Protein AF-A0A450TQL6-F1 (afdb_monomer_lite)

Radius of gyration: 13.61 Å; chains: 1; bounding box: 18×36×24 Å

Sequence (39 aa):
MLFTPTKVAFGRHETFALRYSWLTKGFEAVAKDPSIFTS

Secondary structure (DSSP, 8-state):
----TTT---STTTTPPP-HHHHHHHHHHHHH-TTTT--

InterPro domains:
  IPR025248 Domain of unknown function DUF4007 [PF13182] (10-38)

pLDDT: mean 91.75, std 8.36, range [58.09, 98.19]

Structure (mmCIF, N/CA/C/O backbone):
data_AF-A0A450TQL6-F1
#
_entry.id   AF-A0A450TQL6-F1
#
loop_
_atom_site.group_PDB
_atom_site.id
_atom_site.type_symbol
_atom_site.label_atom_id
_atom_site.label_alt_id
_atom_site.label_comp_id
_atom_site.label_asym_id
_atom_site.label_entity_id
_atom_site.label_seq_id
_atom_site.pdbx_PDB_ins_code
_atom_site.Cartn_x
_atom_site.Cartn_y
_atom_site.Cartn_z
_atom_site.occupancy
_atom_site.B_iso_or_equiv
_atom_site.auth_seq_id
_atom_site.auth_comp_id
_atom_site.auth_asym_id
_atom_site.auth_atom_id
_atom_site.pdbx_PDB_model_num
ATOM 1 N N . MET A 1 1 ? -7.268 25.970 -12.179 1.00 58.09 1 MET A N 1
ATOM 2 C CA . MET A 1 1 ? -6.910 24.533 -12.216 1.00 58.09 1 MET A CA 1
ATOM 3 C C . MET A 1 1 ? -7.946 23.768 -11.402 1.00 58.09 1 MET A C 1
ATOM 5 O O . MET A 1 1 ? -8.226 2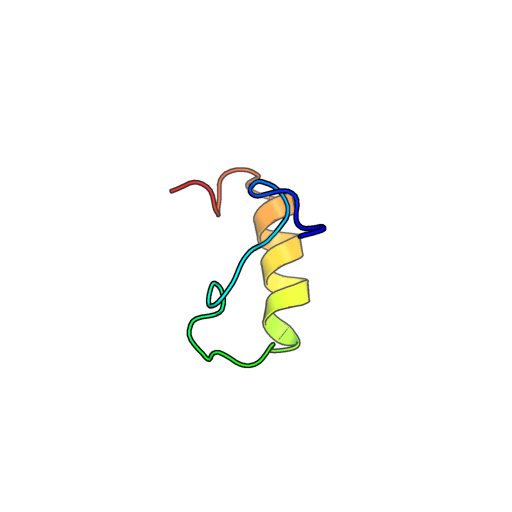4.191 -10.290 1.00 58.09 1 MET A O 1
ATOM 9 N N . LEU A 1 2 ? -8.564 22.723 -11.962 1.00 77.62 2 LEU A N 1
ATOM 10 C CA . LEU A 1 2 ? -9.746 22.041 -11.403 1.00 77.62 2 LEU A CA 1
ATOM 11 C C . LEU A 1 2 ? -9.366 20.807 -10.556 1.00 77.62 2 LEU A C 1
ATOM 13 O O . LEU A 1 2 ? -9.891 19.722 -10.772 1.00 77.62 2 LEU A O 1
ATOM 17 N N . PHE A 1 3 ? -8.423 20.934 -9.620 1.00 81.19 3 PHE A N 1
ATOM 18 C CA . PHE A 1 3 ? -8.074 19.827 -8.720 1.00 81.19 3 PHE A CA 1
ATOM 19 C C . PHE A 1 3 ? -8.347 20.217 -7.273 1.00 81.19 3 PHE A C 1
ATOM 21 O O . PHE A 1 3 ? -7.890 21.258 -6.809 1.00 81.19 3 PHE A O 1
ATOM 28 N N . THR A 1 4 ? -9.096 19.376 -6.559 1.00 85.69 4 THR A N 1
ATOM 29 C CA . THR A 1 4 ? -9.278 19.497 -5.110 1.00 85.69 4 THR A CA 1
ATOM 30 C C . THR A 1 4 ? -8.061 18.869 -4.421 1.00 85.69 4 THR A C 1
ATOM 32 O O . THR A 1 4 ? -7.895 17.652 -4.539 1.00 85.69 4 THR A O 1
ATOM 35 N N . PRO A 1 5 ? -7.224 19.635 -3.692 1.00 77.81 5 PRO A N 1
ATOM 36 C CA . PRO A 1 5 ? -5.970 19.131 -3.118 1.00 77.81 5 PRO A CA 1
ATOM 37 C C . PRO A 1 5 ? -6.135 17.896 -2.222 1.00 77.81 5 PRO A C 1
ATOM 39 O O . PRO A 1 5 ? -5.252 17.054 -2.161 1.00 77.81 5 PRO A O 1
ATOM 42 N N . THR A 1 6 ? -7.287 17.752 -1.565 1.00 85.00 6 THR A N 1
ATOM 43 C CA . THR A 1 6 ? -7.593 16.632 -0.660 1.00 85.00 6 THR A CA 1
ATOM 44 C C . THR A 1 6 ? -8.111 15.375 -1.361 1.00 85.00 6 THR A C 1
ATOM 46 O O . THR A 1 6 ? -8.262 14.341 -0.718 1.00 85.00 6 THR A O 1
ATOM 49 N N . LYS A 1 7 ? -8.410 15.443 -2.663 1.00 85.69 7 LYS A N 1
ATOM 50 C CA . LYS A 1 7 ? -8.948 14.319 -3.453 1.00 85.69 7 LYS A CA 1
ATOM 51 C C . LYS A 1 7 ? -8.002 13.861 -4.559 1.00 85.69 7 LYS A C 1
ATOM 53 O O . LYS A 1 7 ? -8.351 12.972 -5.330 1.00 85.69 7 LYS A O 1
ATOM 58 N N . VAL A 1 8 ? -6.827 14.476 -4.654 1.00 89.25 8 VAL A N 1
ATOM 59 C CA . VAL A 1 8 ? -5.809 14.134 -5.640 1.00 89.25 8 VAL A CA 1
ATOM 60 C C . VAL A 1 8 ? -4.604 13.527 -4.935 1.00 89.25 8 VAL A C 1
ATOM 62 O O . VAL A 1 8 ? -4.173 14.000 -3.887 1.00 89.25 8 VAL A O 1
ATOM 65 N N . ALA A 1 9 ? -4.069 12.456 -5.508 1.00 86.06 9 ALA A N 1
ATOM 66 C CA . ALA A 1 9 ? -2.891 11.783 -5.000 1.00 86.06 9 ALA A CA 1
ATOM 67 C C . ALA A 1 9 ? -2.017 11.333 -6.170 1.00 86.06 9 ALA A C 1
ATOM 69 O O . ALA A 1 9 ? -2.508 10.731 -7.122 1.00 86.06 9 ALA A O 1
ATOM 70 N N . PHE A 1 10 ? -0.719 11.603 -6.073 1.00 89.19 10 PHE A N 1
ATOM 71 C CA . PHE A 1 10 ? 0.285 11.192 -7.051 1.00 89.19 10 PHE A CA 1
ATOM 72 C C . PHE A 1 10 ? 1.306 10.282 -6.365 1.00 89.19 10 PHE A C 1
ATOM 74 O O . PHE A 1 10 ? 1.617 10.478 -5.193 1.00 89.19 10 PHE A O 1
ATOM 81 N N . GLY A 1 11 ? 1.803 9.264 -7.070 1.00 89.81 11 GLY A N 1
ATOM 82 C CA . GLY A 1 11 ? 2.935 8.443 -6.616 1.00 89.81 11 GLY A CA 1
ATOM 83 C C . GLY A 1 11 ? 2.706 7.530 -5.402 1.00 89.81 11 GLY A C 1
ATOM 84 O O . GLY A 1 11 ? 3.633 6.832 -5.015 1.00 89.81 11 GLY A O 1
ATOM 85 N N . ARG A 1 12 ? 1.497 7.458 -4.820 1.00 90.81 12 ARG A N 1
ATOM 86 C CA . ARG A 1 12 ? 1.215 6.658 -3.602 1.00 90.81 12 ARG A CA 1
ATOM 87 C C . ARG A 1 12 ? 1.452 5.153 -3.735 1.00 90.81 12 ARG A C 1
ATOM 89 O O . ARG A 1 12 ? 1.540 4.469 -2.728 1.00 90.81 12 ARG A O 1
ATOM 96 N N . HIS A 1 13 ? 1.489 4.633 -4.957 1.00 93.25 13 HIS A N 1
ATOM 97 C CA . HIS A 1 13 ? 1.760 3.221 -5.209 1.00 93.25 13 HIS A CA 1
ATOM 98 C C . HIS A 1 13 ? 3.256 2.939 -5.409 1.00 93.25 13 HIS A C 1
ATOM 100 O O . HIS A 1 13 ? 3.592 1.811 -5.734 1.00 93.25 13 HIS A O 1
ATOM 106 N N . GLU A 1 14 ? 4.141 3.938 -5.267 1.00 94.19 14 GLU A N 1
ATOM 107 C CA . GLU A 1 14 ? 5.606 3.784 -5.297 1.00 94.19 14 GLU A CA 1
ATOM 108 C C . GLU A 1 14 ? 6.109 2.889 -6.444 1.00 94.19 14 GLU A C 1
ATOM 110 O O . GLU A 1 14 ? 6.951 2.019 -6.260 1.00 94.19 14 GLU A O 1
ATOM 115 N N . THR A 1 15 ? 5.560 3.068 -7.653 1.00 95.12 15 THR A N 1
ATOM 116 C CA . THR A 1 15 ? 5.838 2.259 -8.865 1.00 95.12 15 THR A CA 1
ATOM 117 C C . THR A 1 15 ? 5.396 0.790 -8.821 1.00 95.12 15 THR A C 1
ATOM 119 O O . THR A 1 15 ? 5.475 0.100 -9.838 1.00 95.12 15 THR A O 1
ATOM 122 N N . PHE A 1 16 ? 4.831 0.309 -7.712 1.00 95.31 16 PHE A N 1
ATOM 123 C CA . PHE A 1 16 ? 4.215 -1.010 -7.660 1.00 95.31 16 PHE A CA 1
ATOM 124 C C . PHE A 1 16 ? 2.999 -1.075 -8.587 1.00 95.31 16 PHE A C 1
ATOM 126 O O . PHE A 1 16 ? 2.048 -0.301 -8.459 1.00 95.31 16 PHE A O 1
ATOM 133 N N . ALA A 1 17 ? 3.025 -2.032 -9.515 1.00 95.06 17 ALA A N 1
ATOM 134 C CA . ALA A 1 17 ? 1.853 -2.407 -10.292 1.00 95.06 17 ALA A CA 1
ATOM 135 C C . ALA A 1 17 ? 0.830 -3.121 -9.397 1.00 95.06 17 ALA A C 1
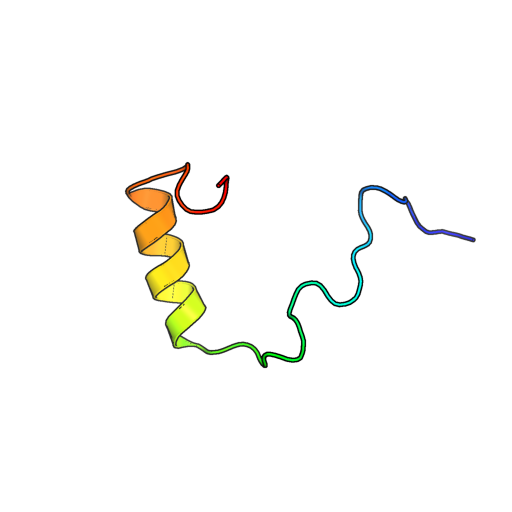ATOM 137 O O . ALA A 1 17 ? 1.200 -3.880 -8.494 1.00 95.06 17 ALA A O 1
ATOM 138 N N . LEU A 1 18 ? -0.458 -2.907 -9.673 1.00 94.00 18 LEU A N 1
ATOM 139 C CA . LEU A 1 18 ? -1.541 -3.564 -8.948 1.00 94.00 18 LEU A CA 1
ATOM 140 C C . LEU A 1 18 ? -1.436 -5.086 -9.095 1.00 94.00 18 LEU A C 1
ATOM 142 O O . LEU A 1 18 ? -1.397 -5.617 -10.205 1.00 94.00 18 LEU A O 1
ATOM 146 N N . ARG A 1 19 ? -1.435 -5.797 -7.965 1.00 96.38 19 ARG A N 1
ATOM 147 C CA . ARG A 1 19 ? -1.426 -7.263 -7.934 1.00 96.38 19 ARG A CA 1
ATOM 148 C C . ARG A 1 19 ? -2.804 -7.769 -7.544 1.00 96.38 19 ARG A C 1
ATOM 150 O O . ARG A 1 19 ? -3.330 -7.361 -6.514 1.00 96.38 19 ARG A O 1
ATOM 157 N N . TYR A 1 20 ? -3.351 -8.711 -8.309 1.00 96.69 20 TYR A N 1
ATOM 158 C CA . TYR A 1 20 ? -4.667 -9.300 -8.029 1.00 96.69 20 TYR A CA 1
ATOM 159 C C . TYR A 1 20 ? -4.793 -9.805 -6.580 1.00 96.69 20 TYR A C 1
ATOM 161 O O . TYR A 1 20 ? -5.768 -9.515 -5.894 1.00 96.69 20 TYR A O 1
ATOM 169 N N . SER A 1 21 ? -3.752 -10.468 -6.069 1.00 97.25 21 SER A N 1
ATOM 170 C CA . SER A 1 21 ? -3.734 -11.001 -4.702 1.00 97.25 21 SER A CA 1
ATOM 171 C C . SER A 1 21 ? -3.757 -9.937 -3.600 1.00 97.25 21 SER A C 1
ATOM 173 O O . SER A 1 21 ? -4.025 -10.276 -2.452 1.00 97.25 21 SER A O 1
ATOM 175 N N . TRP A 1 22 ? -3.464 -8.668 -3.897 1.00 97.25 22 TRP A N 1
ATOM 176 C CA . TRP A 1 22 ? -3.579 -7.587 -2.913 1.00 97.25 22 TRP A CA 1
ATOM 177 C C . TRP A 1 22 ? -5.032 -7.214 -2.633 1.00 97.25 22 TRP A C 1
ATOM 179 O O . TRP A 1 22 ? -5.330 -6.814 -1.514 1.00 97.25 22 TRP A O 1
ATOM 189 N N . LEU A 1 23 ? -5.935 -7.388 -3.603 1.00 96.75 23 LEU A N 1
ATOM 190 C CA . LEU A 1 23 ? -7.344 -7.026 -3.442 1.00 96.75 23 LEU A CA 1
ATOM 191 C C . LEU A 1 23 ? -8.035 -7.922 -2.413 1.00 96.75 23 LEU A C 1
ATOM 193 O O . LEU A 1 23 ? -8.595 -7.423 -1.442 1.00 96.75 23 LEU A O 1
ATOM 197 N N . THR A 1 24 ? -7.950 -9.243 -2.589 1.00 97.50 24 THR A N 1
ATOM 198 C CA . THR A 1 24 ? -8.605 -10.201 -1.685 1.00 97.50 24 THR A CA 1
ATOM 199 C C . THR A 1 24 ? -7.976 -10.178 -0.298 1.00 97.50 24 THR A C 1
ATOM 201 O O . THR A 1 24 ? -8.682 -10.012 0.692 1.00 97.50 24 THR A O 1
ATOM 204 N N . LYS A 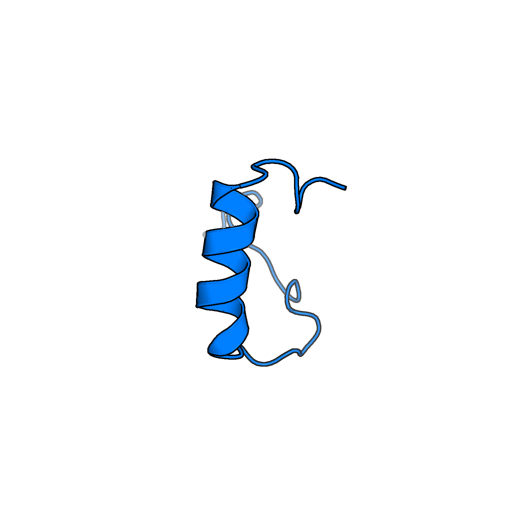1 25 ? -6.640 -10.230 -0.219 1.00 97.56 25 LYS A N 1
ATOM 205 C CA . LYS A 1 25 ? -5.928 -10.181 1.066 1.00 97.56 25 LYS A CA 1
ATOM 206 C C . LYS A 1 25 ? -6.137 -8.859 1.799 1.00 97.56 25 LYS A C 1
ATOM 208 O O . LYS A 1 25 ? -6.289 -8.862 3.013 1.00 97.56 25 LYS A O 1
ATOM 213 N N . GLY A 1 26 ? -6.131 -7.738 1.078 1.00 96.81 26 GLY A N 1
ATOM 214 C CA . GLY A 1 26 ? -6.362 -6.419 1.662 1.00 96.81 26 GLY A CA 1
ATOM 215 C C . GLY A 1 26 ? -7.782 -6.276 2.205 1.00 96.81 26 GLY A C 1
ATOM 216 O O . GLY A 1 26 ? -7.957 -5.774 3.312 1.00 96.81 26 GLY A O 1
ATOM 217 N N . PHE A 1 27 ? -8.780 -6.771 1.467 1.00 97.69 27 PHE A N 1
ATOM 218 C CA . PHE A 1 27 ? -10.170 -6.783 1.920 1.00 97.69 27 PHE A CA 1
ATOM 219 C C . PHE A 1 27 ? -10.363 -7.647 3.172 1.00 97.69 27 PHE A C 1
ATOM 221 O O . PHE A 1 27 ? -10.917 -7.177 4.161 1.00 97.69 27 PHE A O 1
ATOM 228 N N . GLU A 1 28 ? -9.872 -8.887 3.165 1.00 98.19 28 GLU A N 1
ATOM 229 C CA . GLU A 1 28 ? -9.972 -9.776 4.329 1.00 98.19 28 GLU A CA 1
ATOM 230 C C . GLU A 1 28 ? -9.255 -9.196 5.556 1.00 98.19 28 GLU A C 1
ATOM 232 O O . GLU A 1 28 ? -9.781 -9.253 6.668 1.00 98.19 28 GLU A O 1
ATOM 237 N N . ALA A 1 29 ? -8.077 -8.593 5.356 1.00 98.00 29 ALA A N 1
ATOM 238 C CA . ALA A 1 29 ? -7.323 -7.954 6.427 1.00 98.00 29 ALA A CA 1
ATOM 239 C C . ALA A 1 29 ? -8.088 -6.771 7.036 1.00 98.00 29 ALA A C 1
ATOM 241 O O . ALA A 1 29 ? -8.218 -6.719 8.256 1.00 98.00 29 ALA A O 1
ATOM 242 N N . VAL A 1 30 ? -8.648 -5.873 6.215 1.00 97.94 30 VAL A N 1
ATOM 243 C CA . VAL A 1 30 ? -9.391 -4.703 6.720 1.00 97.94 30 VAL A CA 1
ATOM 244 C C . VAL A 1 30 ? -10.718 -5.092 7.373 1.00 97.94 30 VAL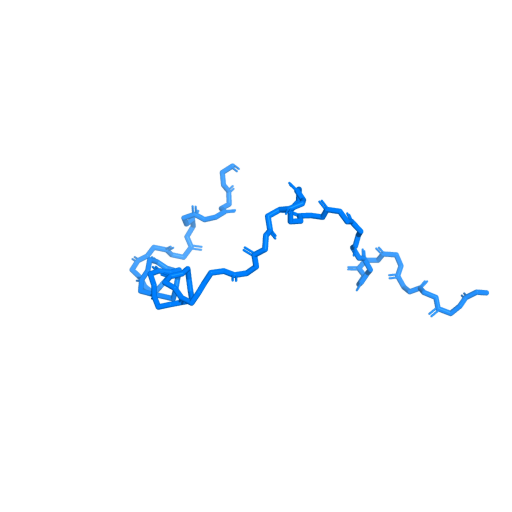 A C 1
ATOM 246 O O . VAL A 1 30 ? -11.151 -4.446 8.324 1.00 97.94 30 VAL A O 1
ATOM 249 N N . ALA A 1 31 ? -11.359 -6.162 6.890 1.00 97.94 31 ALA A N 1
ATOM 250 C CA . ALA A 1 31 ? -12.579 -6.697 7.486 1.00 97.94 31 ALA A CA 1
ATOM 251 C C . ALA A 1 31 ? -12.328 -7.268 8.892 1.00 97.94 31 ALA A C 1
ATOM 253 O O . ALA A 1 31 ? -13.210 -7.205 9.748 1.00 97.94 31 ALA A O 1
ATOM 254 N N . LYS A 1 32 ? -11.132 -7.822 9.132 1.00 98.12 32 LYS A N 1
ATOM 255 C CA . LYS A 1 32 ? -10.717 -8.355 10.436 1.00 98.12 32 LYS A CA 1
ATOM 256 C C . LYS A 1 32 ? -10.162 -7.274 11.366 1.00 98.12 32 LYS A C 1
ATOM 258 O O . LYS A 1 32 ? -10.421 -7.319 12.565 1.00 98.12 32 LYS A O 1
ATOM 263 N N . ASP A 1 33 ? -9.391 -6.341 10.822 1.00 97.81 33 ASP A N 1
ATOM 264 C CA . ASP A 1 33 ? -8.767 -5.239 11.545 1.00 97.81 33 ASP A CA 1
ATOM 265 C C . ASP A 1 33 ? -8.898 -3.937 10.734 1.00 97.81 33 ASP A C 1
ATOM 267 O O . ASP A 1 33 ? -8.105 -3.686 9.821 1.00 97.81 33 ASP A O 1
ATOM 271 N N . PRO A 1 34 ? -9.870 -3.073 11.080 1.00 97.06 34 PRO A N 1
ATOM 272 C CA . PRO A 1 34 ? -10.062 -1.791 10.406 1.00 97.06 34 PRO A CA 1
ATOM 273 C C . PRO A 1 34 ? -8.860 -0.837 10.495 1.00 97.06 34 PRO A C 1
ATOM 275 O O . PRO A 1 34 ? -8.790 0.116 9.719 1.00 97.06 34 PRO A O 1
ATOM 278 N N . SER A 1 35 ? -7.927 -1.068 11.427 1.00 97.00 35 SER A N 1
ATOM 279 C CA . SER A 1 35 ? -6.755 -0.218 11.677 1.00 97.00 35 SER A CA 1
ATOM 280 C C . SER A 1 35 ? -5.466 -0.705 11.005 1.00 97.00 35 SER A C 1
ATOM 282 O O . SER A 1 35 ? -4.432 -0.042 11.092 1.00 97.00 35 SER A O 1
ATOM 284 N N . ILE A 1 36 ? -5.519 -1.816 10.261 1.00 96.06 36 ILE A N 1
ATOM 285 C CA . ILE A 1 36 ? -4.339 -2.474 9.673 1.00 96.06 36 ILE A C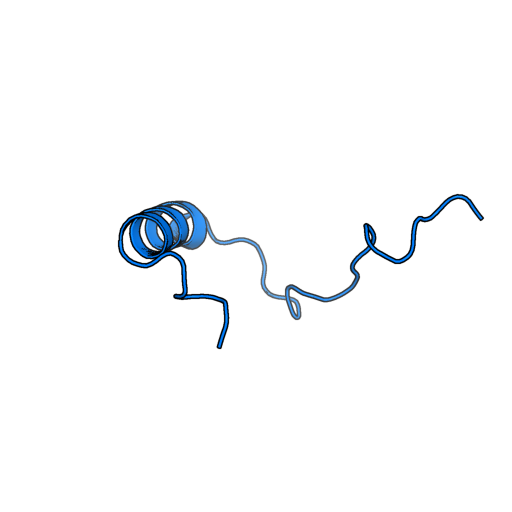A 1
ATOM 286 C C . ILE A 1 36 ? -3.512 -1.580 8.724 1.00 96.06 36 ILE A C 1
ATOM 288 O O . ILE A 1 36 ? -2.338 -1.853 8.479 1.00 96.06 36 ILE A O 1
ATOM 292 N N . PHE A 1 37 ? -4.109 -0.506 8.192 1.00 95.19 37 PHE A N 1
ATOM 293 C CA . PHE A 1 37 ? -3.467 0.453 7.280 1.00 95.19 37 PHE A CA 1
ATOM 294 C C . PHE A 1 37 ? -3.255 1.855 7.884 1.00 95.19 37 PHE A C 1
ATOM 296 O O . PHE A 1 37 ? -2.915 2.776 7.143 1.00 95.19 37 PHE A O 1
ATOM 303 N N . THR A 1 38 ? -3.495 2.0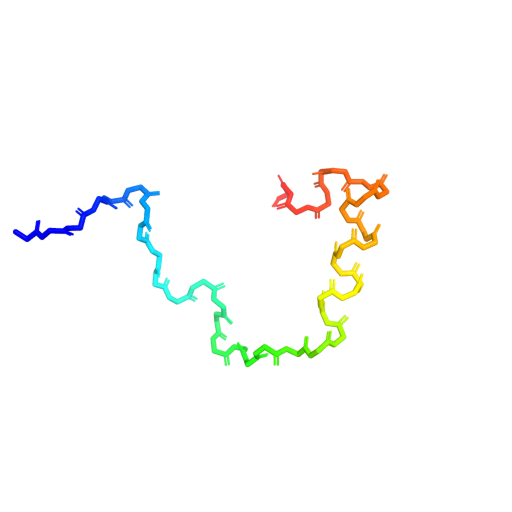53 9.186 1.00 93.19 38 THR A N 1
ATOM 304 C CA . THR A 1 38 ? -3.435 3.379 9.844 1.00 93.19 38 THR A CA 1
ATOM 305 C C . THR A 1 38 ? -2.183 3.620 10.699 1.00 93.19 38 THR A C 1
ATOM 307 O O . THR A 1 38 ? -2.163 4.565 11.485 1.00 93.19 38 THR A O 1
ATOM 310 N N . SER A 1 39 ? -1.160 2.778 10.548 1.00 74.69 39 SER A N 1
ATOM 311 C CA . SER A 1 39 ? 0.124 2.841 11.267 1.00 74.69 39 SER A CA 1
ATOM 312 C C . SER A 1 39 ? 1.134 3.800 10.644 1.00 74.69 39 SER A C 1
ATOM 314 O O . SER A 1 39 ? 1.167 3.890 9.395 1.00 74.69 39 SER A O 1
#

Foldseek 3Di:
DPDDPVPDDDCPCVPDDDDPVCVVVVVVVCVVPVCPPVD

Organism: NCBI:txid2126562